Protein AF-A0A2R6AUK7-F1 (afdb_monomer_lite)

pLDDT: mean 77.87, std 13.25, range [40.09, 94.69]

Sequence (73 aa):
SALVVLPPVYYPASLLPKILVRISQLVPTVDASELIRGVLTGSAWQYSMWIILLIYTTTFYTLTAKKAKWRQD

Secondary structure (DSSP, 8-state):
----SS----S-GGGS-HHHHHHHTTSHHHHHHHHHHHHHHTPPP-HHHHHHHHHHHHHHHHHHHHHHHHHH-

Structure (mmCIF, N/CA/C/O backbone):
data_AF-A0A2R6AUK7-F1
#
_entry.id   AF-A0A2R6AUK7-F1
#
loop_
_atom_site.group_PDB
_atom_site.id
_atom_site.type_symbol
_atom_site.label_atom_id
_atom_site.label_alt_id
_atom_site.label_comp_id
_atom_site.label_asym_id
_atom_site.label_entity_id
_atom_site.label_seq_id
_atom_site.pdbx_PDB_ins_code
_atom_site.Cartn_x
_atom_site.Cartn_y
_atom_site.Cartn_z
_atom_site.occupancy
_atom_site.B_iso_or_equiv
_atom_site.auth_seq_id
_atom_site.auth_comp_id
_atom_site.auth_asym_id
_atom_site.auth_atom_id
_atom_site.pdbx_PDB_model_num
ATOM 1 N N . SER A 1 1 ? 4.162 -23.425 4.249 1.00 40.09 1 SER A N 1
ATOM 2 C CA . SER A 1 1 ? 3.158 -22.595 3.555 1.00 40.09 1 SER A CA 1
ATOM 3 C C . SER A 1 1 ? 3.255 -21.157 4.035 1.00 40.09 1 SER A C 1
ATOM 5 O O . SER A 1 1 ? 2.650 -20.823 5.038 1.00 40.09 1 SER A O 1
ATOM 7 N N . ALA A 1 2 ? 4.081 -20.331 3.387 1.00 51.00 2 ALA A N 1
ATOM 8 C CA . ALA A 1 2 ? 4.361 -18.950 3.812 1.00 51.00 2 ALA A CA 1
ATOM 9 C C . ALA A 1 2 ? 4.357 -17.969 2.620 1.00 51.00 2 ALA A C 1
ATOM 11 O O . ALA A 1 2 ? 5.149 -17.040 2.563 1.00 51.00 2 ALA A O 1
ATOM 12 N N . LEU A 1 3 ? 3.478 -18.200 1.638 1.00 46.25 3 LEU A N 1
ATOM 13 C CA . LEU A 1 3 ? 3.312 -17.341 0.454 1.00 46.25 3 LEU A CA 1
ATOM 14 C C . LEU A 1 3 ? 2.087 -16.414 0.564 1.00 46.25 3 LEU A C 1
ATOM 16 O O . LEU A 1 3 ? 1.608 -15.900 -0.436 1.00 46.25 3 LEU A O 1
ATOM 20 N N . VAL A 1 4 ? 1.580 -16.188 1.780 1.00 47.78 4 VAL A N 1
ATOM 21 C CA . VAL A 1 4 ? 0.478 -15.248 2.061 1.00 47.78 4 VAL A CA 1
ATOM 22 C C . VAL A 1 4 ? 1.017 -14.062 2.866 1.00 47.78 4 VAL A C 1
ATOM 24 O O . VAL A 1 4 ? 0.503 -13.727 3.924 1.00 47.78 4 VAL A O 1
ATOM 27 N N . VAL A 1 5 ? 2.141 -13.485 2.435 1.00 54.31 5 VAL A N 1
ATOM 28 C CA . VAL A 1 5 ? 2.728 -12.304 3.104 1.00 54.31 5 VAL A CA 1
ATOM 29 C C . VAL A 1 5 ? 2.478 -11.027 2.303 1.00 54.31 5 VAL A C 1
ATOM 31 O O . VAL A 1 5 ? 2.408 -9.948 2.881 1.00 54.31 5 VAL A O 1
ATOM 34 N N . LEU A 1 6 ? 2.239 -11.139 0.993 1.00 52.09 6 LEU A N 1
ATOM 35 C CA . LEU A 1 6 ? 1.759 -10.024 0.185 1.00 52.09 6 LEU A CA 1
ATOM 36 C C . LEU A 1 6 ? 0.275 -10.201 -0.141 1.00 52.09 6 LEU A C 1
ATOM 38 O O . LEU A 1 6 ? -0.114 -11.293 -0.567 1.00 52.09 6 LEU A O 1
ATOM 42 N N . PRO A 1 7 ? -0.558 -9.151 -0.001 1.00 54.44 7 PRO A N 1
ATOM 43 C CA . PRO A 1 7 ? -1.872 -9.165 -0.624 1.00 54.44 7 PRO A CA 1
ATOM 44 C C . PRO A 1 7 ? -1.649 -9.404 -2.125 1.00 54.44 7 PRO A C 1
ATOM 46 O O . PRO A 1 7 ? -0.804 -8.729 -2.718 1.00 54.44 7 PRO A O 1
ATOM 49 N N . PRO A 1 8 ? -2.320 -10.386 -2.748 1.00 56.25 8 PRO A N 1
ATOM 50 C CA . PRO A 1 8 ? -2.020 -10.757 -4.119 1.00 56.25 8 PRO A CA 1
ATOM 51 C C . PRO A 1 8 ? -2.562 -9.688 -5.072 1.00 56.25 8 PRO A C 1
ATOM 53 O O . PRO A 1 8 ? -3.657 -9.792 -5.622 1.00 56.25 8 PRO A O 1
ATOM 56 N N . VAL A 1 9 ? -1.780 -8.631 -5.275 1.00 64.12 9 VAL A N 1
ATOM 57 C CA . VAL A 1 9 ? -1.955 -7.704 -6.389 1.00 64.12 9 VAL A CA 1
ATOM 58 C C . VAL A 1 9 ? -1.386 -8.414 -7.615 1.00 64.12 9 VAL A C 1
ATOM 60 O O . VAL A 1 9 ? -0.213 -8.272 -7.950 1.00 64.12 9 VAL A O 1
ATOM 63 N N . TYR A 1 10 ? -2.221 -9.261 -8.224 1.00 61.03 10 TYR A N 1
ATOM 64 C CA . TYR A 1 10 ? -1.843 -10.174 -9.311 1.00 61.03 10 TYR A CA 1
ATOM 65 C C . TYR A 1 10 ? -1.304 -9.470 -10.565 1.00 61.03 10 TYR A C 1
ATOM 67 O O . TYR A 1 10 ? -0.584 -10.094 -11.339 1.00 61.03 10 TYR A O 1
ATOM 75 N N . TYR A 1 11 ? -1.624 -8.188 -10.765 1.00 67.81 11 TYR A N 1
ATOM 76 C CA . TYR A 1 11 ? -1.230 -7.434 -11.952 1.00 67.81 11 TYR A CA 1
ATOM 77 C C . TYR A 1 11 ? -0.524 -6.131 -11.570 1.00 67.81 11 TYR A C 1
ATOM 79 O O . TYR A 1 11 ? -1.036 -5.396 -10.723 1.00 67.81 11 TYR A O 1
ATOM 87 N N . PRO A 1 12 ? 0.631 -5.814 -12.184 1.00 69.06 12 PRO A N 1
ATOM 88 C CA . PRO A 1 12 ? 1.286 -4.532 -11.968 1.00 69.06 12 PRO A CA 1
ATOM 89 C C . PRO A 1 12 ? 0.400 -3.388 -12.469 1.00 69.06 12 PRO A C 1
ATOM 91 O O . PRO A 1 12 ? -0.255 -3.506 -13.511 1.00 69.06 12 PRO A O 1
ATOM 94 N N . ALA A 1 13 ? 0.423 -2.254 -11.761 1.00 73.25 13 ALA A N 1
ATOM 95 C CA . ALA A 1 13 ? -0.373 -1.083 -12.125 1.00 73.25 13 ALA A CA 1
ATOM 96 C C . ALA A 1 13 ? -0.044 -0.548 -13.534 1.00 73.25 13 ALA A C 1
ATOM 98 O O . ALA A 1 13 ? -0.871 0.107 -14.158 1.00 73.25 13 ALA A O 1
ATOM 99 N N . SER A 1 14 ? 1.131 -0.876 -14.080 1.00 74.06 14 SER A N 1
ATOM 100 C CA . SER A 1 14 ? 1.542 -0.518 -15.442 1.00 74.06 14 SER A CA 1
ATOM 101 C C . SER A 1 14 ? 0.640 -1.080 -16.548 1.00 74.06 14 SER A C 1
ATOM 103 O O . SER A 1 14 ? 0.611 -0.511 -17.637 1.00 74.06 14 SER A O 1
ATOM 105 N N . LEU A 1 15 ? -0.097 -2.166 -16.287 1.00 79.94 15 LEU A N 1
ATOM 106 C CA . LEU A 1 15 ? -1.026 -2.769 -17.253 1.00 79.94 15 LEU A CA 1
ATOM 107 C C . LEU A 1 15 ? -2.408 -2.105 -17.249 1.00 79.94 15 LEU A C 1
ATOM 109 O O . LEU A 1 15 ? -3.208 -2.347 -18.153 1.00 79.94 15 LEU A O 1
ATOM 113 N N . LEU A 1 16 ? -2.713 -1.291 -16.236 1.00 80.56 16 LEU A N 1
ATOM 114 C CA . LEU A 1 16 ? -4.019 -0.664 -16.099 1.00 80.56 16 LEU A CA 1
ATOM 115 C C . LEU A 1 16 ? -4.090 0.679 -16.846 1.00 80.56 16 LEU A C 1
ATOM 117 O O . LEU A 1 16 ? -3.116 1.436 -16.892 1.00 80.56 16 LEU A O 1
ATOM 121 N N . PRO A 1 17 ? -5.272 1.045 -17.377 1.00 84.75 17 PRO A N 1
ATOM 122 C CA . PRO A 1 17 ? -5.520 2.396 -17.862 1.00 84.75 17 PRO A CA 1
ATOM 123 C C . PRO A 1 17 ? -5.235 3.425 -16.760 1.00 84.75 17 PRO A C 1
ATOM 125 O O . PRO A 1 17 ? -5.579 3.201 -15.599 1.00 84.75 17 PRO A O 1
ATOM 128 N N . LYS A 1 18 ? -4.687 4.595 -17.119 1.00 83.44 18 LYS A N 1
ATOM 129 C CA . LYS A 1 18 ? -4.256 5.637 -16.158 1.00 83.44 18 LYS A CA 1
ATOM 130 C C . LYS A 1 18 ? -5.313 5.999 -15.101 1.00 83.44 18 LYS A C 1
ATOM 132 O O . LYS A 1 18 ? -4.960 6.323 -13.970 1.00 83.44 18 LYS A O 1
ATOM 137 N N . ILE A 1 19 ? -6.598 5.955 -15.463 1.00 86.31 19 ILE A N 1
ATOM 138 C CA . ILE A 1 19 ? -7.702 6.249 -14.541 1.00 86.31 19 ILE A CA 1
ATOM 139 C C . ILE A 1 19 ? -7.842 5.166 -13.462 1.00 86.31 19 ILE A C 1
ATOM 141 O O . ILE A 1 19 ? -7.967 5.481 -12.282 1.00 86.31 19 ILE A O 1
ATOM 145 N N . LEU A 1 20 ? -7.734 3.895 -13.853 1.00 83.69 20 LEU A N 1
ATOM 146 C CA . LEU A 1 20 ? -7.818 2.751 -12.952 1.00 83.69 20 LEU A CA 1
ATOM 147 C C . LEU A 1 20 ? -6.578 2.656 -12.067 1.00 83.69 20 LEU A C 1
ATOM 149 O O . LEU A 1 20 ? -6.707 2.285 -10.906 1.00 83.69 20 LEU A O 1
ATOM 153 N N . VAL A 1 21 ? -5.408 3.070 -12.567 1.00 82.56 21 VAL A N 1
ATOM 154 C CA . VAL A 1 21 ? -4.190 3.185 -11.750 1.00 82.56 21 VAL A CA 1
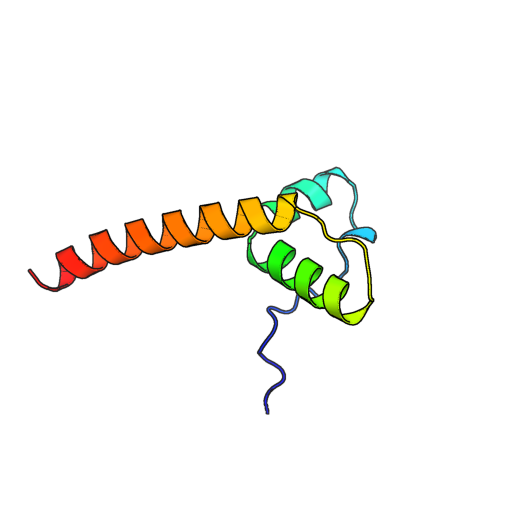ATOM 155 C C . VAL A 1 21 ? -4.425 4.116 -10.564 1.00 82.56 21 VAL A C 1
ATOM 157 O O . VAL A 1 21 ? -4.229 3.703 -9.424 1.00 82.56 21 VAL A O 1
ATOM 160 N N . ARG A 1 22 ? -4.936 5.331 -10.805 1.00 82.38 22 ARG A N 1
ATOM 161 C CA . ARG A 1 22 ? -5.225 6.292 -9.724 1.00 82.38 22 ARG A CA 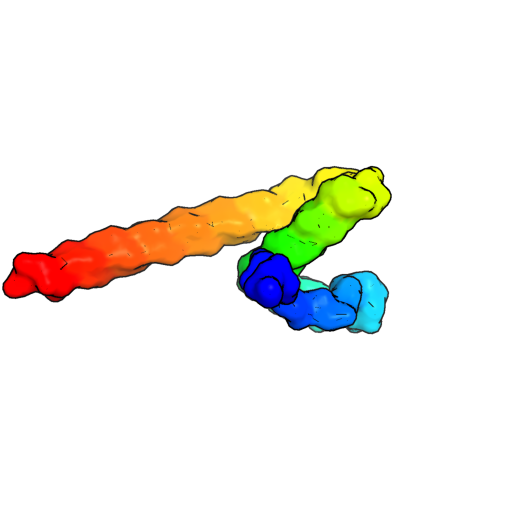1
ATOM 162 C C . ARG A 1 22 ? -6.243 5.763 -8.719 1.00 82.38 22 ARG A C 1
ATOM 164 O O . ARG A 1 22 ? -6.088 5.997 -7.529 1.00 82.38 22 ARG A O 1
ATOM 171 N N . ILE A 1 23 ? -7.269 5.053 -9.189 1.00 84.06 23 ILE A N 1
ATOM 172 C CA . ILE A 1 23 ? -8.274 4.445 -8.306 1.00 84.06 23 ILE A CA 1
ATOM 173 C C . ILE A 1 23 ? -7.642 3.322 -7.477 1.00 84.06 23 ILE A C 1
ATOM 175 O O . ILE A 1 23 ? -7.880 3.241 -6.277 1.00 84.06 23 ILE A O 1
ATOM 179 N N . SER A 1 24 ? -6.801 2.482 -8.085 1.00 80.38 24 SER A N 1
ATOM 180 C CA . SER A 1 24 ? -6.126 1.388 -7.380 1.00 80.38 24 SER A CA 1
ATOM 181 C C . SER A 1 24 ? -5.154 1.888 -6.305 1.00 80.38 24 SER A C 1
ATOM 183 O O . SER A 1 24 ? -5.080 1.289 -5.239 1.00 80.38 24 SER A O 1
ATOM 185 N N . GLN A 1 25 ? -4.504 3.034 -6.531 1.00 80.00 25 GLN A N 1
ATOM 186 C CA . GLN A 1 25 ? -3.635 3.716 -5.561 1.00 80.00 25 GLN A CA 1
ATOM 187 C C . GLN A 1 25 ? -4.387 4.295 -4.351 1.00 80.00 25 GLN A C 1
ATOM 189 O O . GLN A 1 25 ? -3.768 4.725 -3.388 1.00 80.00 25 GLN A O 1
ATOM 194 N N . LEU A 1 26 ? -5.725 4.303 -4.350 1.00 81.12 26 LEU A N 1
ATOM 195 C CA . LEU A 1 26 ? -6.477 4.615 -3.130 1.00 81.12 26 LEU A CA 1
ATOM 196 C C . LEU A 1 26 ? -6.414 3.475 -2.116 1.00 81.12 26 LEU A C 1
ATOM 198 O O . LEU A 1 26 ? -6.680 3.703 -0.938 1.00 81.12 26 LEU A O 1
ATOM 202 N N . VAL A 1 27 ? -6.111 2.252 -2.555 1.00 85.06 27 VAL A N 1
ATOM 203 C CA . VAL A 1 27 ? -6.092 1.077 -1.690 1.00 85.06 27 VAL A CA 1
ATOM 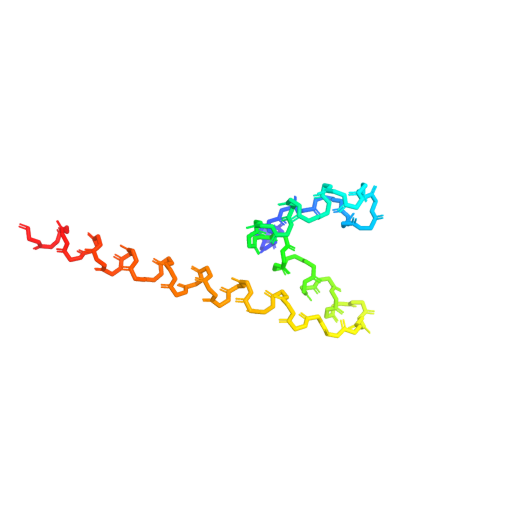204 C C . VAL A 1 27 ? -4.669 0.885 -1.153 1.00 85.06 27 VAL A C 1
ATOM 206 O O . VAL A 1 27 ? -3.760 0.601 -1.933 1.00 85.06 27 VAL A O 1
ATOM 209 N N . PRO A 1 28 ? -4.450 0.943 0.174 1.00 84.75 28 PRO A N 1
ATOM 210 C CA . PRO A 1 28 ? -3.102 0.925 0.749 1.00 84.75 28 PRO A CA 1
ATOM 211 C C . PRO A 1 28 ? -2.340 -0.376 0.451 1.00 84.75 28 PRO A C 1
ATOM 213 O O . PRO A 1 28 ? -1.114 -0.394 0.402 1.00 84.75 28 PRO A O 1
ATOM 216 N N . THR A 1 29 ? -3.048 -1.482 0.203 1.00 84.94 29 THR A N 1
ATOM 217 C CA . THR A 1 29 ? -2.435 -2.764 -0.174 1.00 84.94 29 THR A CA 1
ATOM 218 C C . THR A 1 29 ? -1.784 -2.735 -1.556 1.00 84.94 29 THR A C 1
ATOM 220 O O . THR A 1 29 ? -0.838 -3.489 -1.791 1.00 84.94 29 THR A O 1
ATOM 223 N N . VAL A 1 30 ? -2.273 -1.886 -2.469 1.00 84.56 30 VAL A N 1
ATOM 224 C CA . VAL A 1 30 ? -1.689 -1.706 -3.806 1.00 84.56 30 VAL A CA 1
ATOM 225 C C . VAL A 1 30 ? -0.353 -0.989 -3.686 1.00 84.56 30 VAL A C 1
ATOM 227 O O . VAL A 1 30 ? 0.652 -1.511 -4.164 1.00 84.56 30 VAL A O 1
ATOM 230 N N . ASP A 1 31 ? -0.318 0.122 -2.952 1.00 86.06 31 ASP A N 1
ATOM 231 C CA . ASP A 1 31 ? 0.912 0.878 -2.703 1.00 86.06 31 ASP A CA 1
ATOM 232 C C . ASP A 1 31 ? 1.953 0.049 -1.942 1.00 86.06 31 ASP A C 1
ATOM 234 O O . ASP A 1 31 ? 3.127 0.041 -2.308 1.00 86.06 31 ASP A O 1
ATOM 238 N N . ALA A 1 32 ? 1.533 -0.726 -0.936 1.00 85.75 32 ALA A N 1
ATOM 239 C CA . ALA A 1 32 ? 2.429 -1.642 -0.228 1.00 85.75 32 ALA A CA 1
ATOM 240 C C . ALA A 1 32 ? 3.040 -2.698 -1.169 1.00 85.75 32 ALA A C 1
ATOM 242 O O . ALA A 1 32 ? 4.233 -2.992 -1.088 1.00 85.75 32 ALA A O 1
ATOM 243 N N . SER A 1 33 ? 2.241 -3.246 -2.088 1.00 84.44 33 SER A N 1
ATOM 244 C CA . SER A 1 33 ? 2.710 -4.252 -3.049 1.00 84.44 33 SER A CA 1
ATOM 245 C C . SER A 1 33 ? 3.649 -3.662 -4.102 1.00 84.44 33 SER A C 1
ATOM 247 O O . SER A 1 33 ? 4.641 -4.301 -4.454 1.00 84.44 33 SER A O 1
ATOM 249 N N . GLU A 1 34 ? 3.363 -2.452 -4.592 1.00 82.38 34 GLU A N 1
ATOM 250 C CA . GLU A 1 34 ? 4.239 -1.718 -5.515 1.00 82.38 34 GLU A CA 1
ATOM 251 C C . GLU A 1 34 ? 5.570 -1.348 -4.852 1.00 82.38 34 GLU A C 1
ATOM 253 O O . GLU A 1 34 ? 6.618 -1.525 -5.468 1.00 82.38 34 GLU A O 1
ATOM 258 N N . LEU A 1 35 ? 5.564 -0.910 -3.588 1.00 85.00 35 LEU A N 1
ATOM 259 C CA . LEU A 1 35 ? 6.794 -0.608 -2.849 1.00 85.00 35 LEU A CA 1
ATOM 260 C C . LEU A 1 35 ? 7.667 -1.849 -2.658 1.00 85.00 35 LEU A C 1
ATOM 262 O O . LEU A 1 35 ? 8.866 -1.797 -2.925 1.00 85.00 35 LEU A O 1
ATOM 266 N N . ILE A 1 36 ? 7.079 -2.977 -2.247 1.00 84.81 36 ILE A N 1
ATOM 267 C CA . ILE A 1 36 ? 7.825 -4.234 -2.093 1.00 84.81 36 ILE A CA 1
ATOM 268 C C . ILE A 1 36 ? 8.389 -4.683 -3.442 1.00 84.81 36 ILE A C 1
ATOM 270 O O . ILE A 1 36 ? 9.567 -5.028 -3.532 1.00 84.81 36 ILE A O 1
ATOM 274 N N . ARG A 1 37 ? 7.582 -4.633 -4.507 1.00 79.94 37 ARG A N 1
ATOM 275 C CA . ARG A 1 37 ? 8.055 -4.916 -5.866 1.00 79.94 37 ARG A CA 1
ATOM 276 C C . ARG A 1 37 ? 9.203 -3.989 -6.252 1.00 79.94 37 ARG A C 1
ATOM 278 O O . ARG A 1 37 ? 10.208 -4.481 -6.747 1.00 79.94 37 ARG A O 1
ATOM 285 N N . GLY A 1 38 ? 9.087 -2.694 -5.977 1.00 81.94 38 GLY A N 1
ATOM 286 C CA . GLY A 1 38 ? 10.115 -1.713 -6.297 1.00 81.94 38 GLY A CA 1
ATOM 287 C C . GLY A 1 38 ? 11.437 -1.964 -5.575 1.00 81.94 38 GLY A C 1
ATOM 288 O O . GLY A 1 38 ? 12.496 -1.854 -6.194 1.00 81.94 38 GLY A O 1
ATOM 289 N N . VAL A 1 39 ? 11.386 -2.394 -4.310 1.00 82.75 39 VAL A N 1
ATOM 290 C CA . VAL A 1 39 ? 12.569 -2.842 -3.554 1.00 82.75 39 VAL A CA 1
ATOM 291 C C . VAL A 1 39 ? 13.202 -4.074 -4.206 1.00 82.75 39 VAL A C 1
ATOM 293 O O . VAL A 1 39 ? 14.419 -4.120 -4.365 1.00 82.75 39 VAL A O 1
ATOM 296 N N . LEU A 1 40 ? 12.394 -5.050 -4.628 1.00 83.12 40 LEU A N 1
ATOM 297 C CA . LEU A 1 40 ? 12.882 -6.281 -5.262 1.00 83.12 40 LEU A CA 1
ATOM 298 C C . LEU A 1 40 ? 13.457 -6.050 -6.668 1.00 83.12 40 LEU A C 1
ATOM 300 O O . LEU A 1 40 ? 14.381 -6.752 -7.069 1.00 83.12 40 LEU A O 1
ATOM 304 N N . THR A 1 41 ? 12.924 -5.085 -7.420 1.00 83.44 41 THR A N 1
ATOM 305 C CA . THR A 1 41 ? 13.356 -4.787 -8.796 1.00 83.44 41 THR A CA 1
ATOM 306 C C . THR A 1 41 ? 14.370 -3.645 -8.891 1.00 83.44 41 THR A C 1
ATOM 308 O O . THR A 1 41 ? 14.783 -3.302 -9.995 1.00 83.44 41 THR A O 1
ATOM 311 N N . GLY A 1 42 ? 14.748 -3.020 -7.770 1.00 77.75 42 GLY A N 1
ATOM 312 C CA . GLY A 1 42 ? 15.669 -1.877 -7.744 1.00 77.75 42 GLY A CA 1
ATOM 313 C C . GLY A 1 42 ? 15.113 -0.610 -8.408 1.00 77.75 42 GLY A C 1
ATOM 314 O O . GLY A 1 42 ? 15.876 0.179 -8.964 1.00 77.75 42 GLY A O 1
ATOM 315 N N . SER A 1 43 ? 13.790 -0.416 -8.402 1.00 77.12 43 SER A N 1
ATOM 316 C CA . SER A 1 43 ? 13.166 0.753 -9.033 1.00 77.12 43 SER A CA 1
ATOM 317 C C . SER A 1 43 ? 13.273 2.007 -8.161 1.00 77.12 43 SER A C 1
ATOM 319 O O . SER A 1 43 ? 13.398 1.928 -6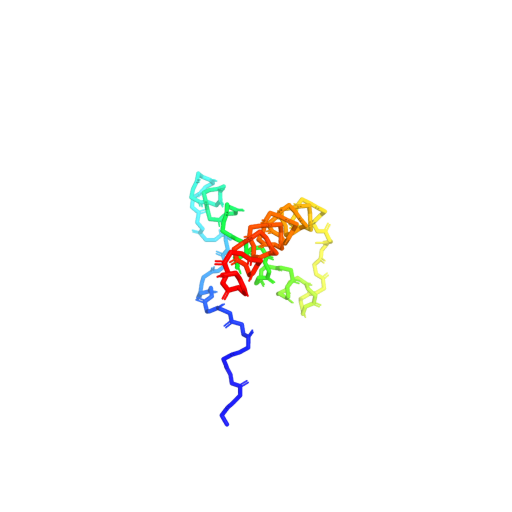.940 1.00 77.12 43 SER A O 1
ATOM 321 N N . ALA A 1 44 ? 13.147 3.183 -8.783 1.00 70.25 44 ALA A N 1
ATOM 322 C CA . ALA A 1 44 ? 13.139 4.462 -8.078 1.00 70.25 44 ALA A CA 1
ATOM 323 C C . ALA A 1 44 ? 12.049 4.529 -6.989 1.00 70.25 44 ALA A C 1
ATOM 325 O O . ALA A 1 44 ? 10.927 4.052 -7.175 1.00 70.25 44 ALA A O 1
ATOM 326 N N . TRP A 1 45 ? 12.387 5.159 -5.863 1.00 69.75 45 TRP A N 1
ATOM 327 C CA . TRP A 1 45 ? 11.500 5.324 -4.714 1.00 69.75 45 TRP A CA 1
ATOM 328 C C . TRP A 1 45 ? 10.374 6.313 -5.034 1.00 69.75 45 TRP A C 1
ATOM 330 O O . TRP A 1 45 ? 10.629 7.456 -5.411 1.00 69.75 45 TRP A O 1
ATOM 340 N N . GLN A 1 46 ? 9.120 5.894 -4.849 1.00 78.00 46 GLN A N 1
ATOM 341 C CA . GLN A 1 46 ? 7.950 6.756 -5.037 1.00 78.00 46 GLN A CA 1
ATOM 342 C C . GLN A 1 46 ? 7.437 7.263 -3.685 1.00 78.00 46 GLN A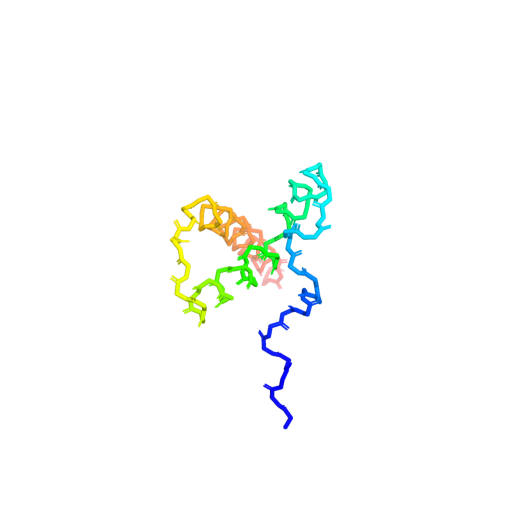 C 1
ATOM 344 O O . GLN A 1 46 ? 6.721 6.569 -2.965 1.00 78.00 46 GLN A O 1
ATOM 349 N N . TYR A 1 47 ? 7.799 8.503 -3.338 1.00 80.44 47 TYR A N 1
ATOM 350 C CA . TYR A 1 47 ? 7.440 9.142 -2.062 1.00 80.44 47 TYR A CA 1
ATOM 351 C C . TYR A 1 47 ? 5.925 9.243 -1.818 1.00 80.44 47 TYR A C 1
ATOM 353 O O . TYR A 1 47 ? 5.483 9.200 -0.673 1.00 80.44 47 TYR A O 1
ATOM 361 N N . SER A 1 48 ? 5.115 9.335 -2.877 1.00 81.38 48 SER A N 1
ATOM 362 C CA . SER A 1 48 ? 3.652 9.411 -2.776 1.00 81.38 48 SER A CA 1
ATOM 363 C C . SER A 1 48 ? 3.028 8.173 -2.125 1.00 81.38 48 SER A C 1
ATOM 365 O O . SER A 1 48 ? 2.115 8.317 -1.316 1.00 81.38 48 SER A O 1
ATOM 367 N N . MET A 1 49 ? 3.550 6.975 -2.413 1.00 83.69 49 MET A N 1
ATOM 368 C CA . MET A 1 49 ? 3.055 5.711 -1.844 1.00 83.69 49 MET A CA 1
ATOM 369 C C . MET A 1 49 ? 3.270 5.656 -0.325 1.00 83.69 49 MET A C 1
ATOM 371 O O . MET A 1 49 ? 2.394 5.238 0.428 1.00 83.69 49 MET A O 1
ATOM 375 N N . TRP A 1 50 ? 4.415 6.158 0.149 1.00 85.94 50 TRP A N 1
ATOM 376 C CA . TRP A 1 50 ? 4.721 6.240 1.579 1.00 85.94 50 TRP A CA 1
ATOM 377 C C . TRP A 1 50 ? 3.787 7.194 2.328 1.00 85.94 50 TRP A C 1
ATOM 379 O O . TRP A 1 50 ? 3.346 6.884 3.434 1.00 85.94 50 TRP A O 1
ATOM 389 N N . ILE A 1 51 ? 3.450 8.334 1.718 1.00 88.75 51 ILE A N 1
ATOM 390 C CA . ILE A 1 51 ? 2.523 9.309 2.306 1.00 88.75 51 ILE A CA 1
ATOM 391 C C . ILE A 1 51 ? 1.130 8.689 2.472 1.00 88.75 51 ILE A C 1
ATOM 393 O O . ILE A 1 51 ? 0.536 8.802 3.545 1.00 88.75 51 ILE A O 1
ATOM 397 N N . ILE A 1 52 ? 0.629 7.990 1.448 1.00 86.94 52 ILE A N 1
ATOM 398 C CA . ILE A 1 52 ? -0.680 7.321 1.496 1.00 86.94 52 ILE A CA 1
ATOM 399 C C . ILE A 1 52 ? -0.700 6.263 2.607 1.00 86.94 52 ILE A C 1
ATOM 401 O O . ILE A 1 52 ? -1.622 6.251 3.428 1.00 86.94 52 ILE A O 1
ATOM 405 N N . LEU A 1 53 ? 0.344 5.434 2.710 1.00 89.19 53 LEU A N 1
ATOM 406 C CA . LEU A 1 53 ? 0.457 4.432 3.773 1.00 89.19 53 LEU A CA 1
ATOM 407 C C . LEU A 1 53 ? 0.480 5.052 5.177 1.00 89.19 53 LEU A C 1
ATOM 409 O O . LEU A 1 53 ? -0.178 4.531 6.081 1.00 89.19 53 LEU A O 1
ATOM 413 N N . LEU A 1 54 ? 1.179 6.173 5.375 1.00 92.25 54 LEU A N 1
ATOM 414 C CA . LEU A 1 54 ? 1.198 6.881 6.661 1.00 92.25 54 LEU A CA 1
ATOM 415 C C . LEU A 1 54 ? -0.181 7.441 7.034 1.00 92.25 54 LEU A C 1
ATOM 417 O O . LEU A 1 54 ? -0.615 7.295 8.181 1.00 92.25 54 LEU A O 1
ATOM 421 N N . ILE A 1 55 ? -0.903 8.029 6.077 1.00 92.62 55 ILE A N 1
ATOM 422 C CA . ILE A 1 55 ? -2.264 8.546 6.297 1.00 92.62 55 ILE A CA 1
ATOM 423 C C . ILE A 1 55 ? -3.214 7.405 6.679 1.00 92.62 55 ILE A C 1
ATOM 425 O O . ILE A 1 55 ? -3.976 7.520 7.642 1.00 92.62 55 ILE A O 1
ATOM 429 N N . TYR A 1 56 ? -3.140 6.276 5.972 1.00 91.56 56 TYR A N 1
ATOM 430 C CA . TYR A 1 56 ? -3.948 5.101 6.291 1.00 91.56 56 TYR A CA 1
ATOM 431 C C . TYR A 1 56 ? -3.615 4.532 7.666 1.00 91.56 56 TYR A C 1
ATOM 433 O O . TYR A 1 56 ? -4.522 4.256 8.449 1.00 91.56 56 TYR A O 1
ATOM 441 N N . THR A 1 57 ? -2.329 4.397 7.985 1.00 91.69 57 THR A N 1
ATOM 442 C CA . THR A 1 57 ? -1.875 3.836 9.263 1.00 91.69 57 THR A CA 1
ATOM 443 C C . THR A 1 57 ? -2.331 4.700 10.433 1.00 91.69 57 THR A C 1
ATOM 445 O O . THR A 1 57 ? -2.894 4.186 11.396 1.00 91.69 57 THR A O 1
ATOM 448 N N . THR A 1 58 ? -2.156 6.018 10.342 1.00 94.69 58 THR A N 1
ATOM 449 C CA . THR A 1 58 ? -2.589 6.961 11.387 1.00 94.69 58 THR A CA 1
ATOM 450 C C . THR A 1 58 ? -4.111 6.983 11.542 1.00 94.69 58 THR A C 1
ATOM 452 O O . THR A 1 58 ? -4.624 6.922 12.663 1.00 94.69 58 THR A O 1
ATOM 455 N N . THR A 1 59 ? -4.856 6.982 10.437 1.00 93.56 59 THR A N 1
ATOM 456 C CA . THR A 1 59 ? -6.325 6.909 10.462 1.00 93.56 59 THR A CA 1
ATOM 457 C C . THR A 1 59 ? -6.804 5.600 11.088 1.00 93.56 59 THR A C 1
ATOM 459 O O . THR A 1 59 ? -7.634 5.605 11.996 1.00 93.56 59 THR A O 1
ATOM 462 N N . PHE A 1 60 ? -6.244 4.465 10.672 1.00 91.88 60 PHE A N 1
ATOM 463 C CA . PHE A 1 60 ? -6.612 3.163 11.218 1.00 91.88 60 PHE A CA 1
ATOM 464 C C . PHE A 1 60 ? -6.238 3.037 12.698 1.00 91.88 60 PHE A C 1
ATOM 466 O O . PHE A 1 60 ? -7.042 2.555 13.496 1.00 91.88 60 PHE A O 1
ATOM 473 N N . TYR A 1 61 ? -5.061 3.530 13.088 1.00 93.25 61 TYR A N 1
ATOM 474 C CA . TYR A 1 61 ? -4.618 3.562 14.479 1.00 93.25 61 TYR A CA 1
ATOM 475 C C . TYR A 1 61 ? -5.567 4.389 15.351 1.00 93.25 61 TYR A C 1
ATOM 477 O O . TYR A 1 61 ? -6.023 3.908 16.385 1.00 93.25 61 TYR A O 1
ATOM 485 N N . THR A 1 62 ? -5.929 5.601 14.922 1.00 93.31 62 THR A N 1
ATOM 486 C CA . THR A 1 62 ? -6.835 6.470 15.693 1.00 93.31 62 THR A CA 1
ATOM 487 C C . THR A 1 62 ? -8.239 5.880 15.815 1.00 93.31 62 THR A C 1
ATOM 489 O O . THR A 1 62 ? -8.822 5.913 16.901 1.00 93.31 62 THR A O 1
ATOM 492 N N . LEU A 1 63 ? -8.780 5.295 14.741 1.00 91.50 63 LEU A N 1
ATOM 493 C CA . LEU A 1 63 ? -10.070 4.602 14.769 1.00 91.50 63 LEU A CA 1
ATOM 494 C C . LEU A 1 63 ? -10.037 3.382 15.694 1.00 91.50 63 LEU A C 1
ATOM 496 O O . LEU A 1 63 ? -10.967 3.180 16.478 1.00 91.50 63 LEU A O 1
ATOM 500 N N . THR A 1 64 ? -8.959 2.602 15.630 1.00 91.00 64 THR A N 1
ATOM 501 C CA . THR A 1 64 ? -8.770 1.409 16.461 1.00 91.00 64 THR A CA 1
ATOM 502 C C . THR A 1 64 ? -8.618 1.787 17.926 1.00 91.00 64 THR A C 1
ATOM 504 O O . THR A 1 64 ? -9.319 1.226 18.757 1.00 91.00 64 THR A O 1
ATOM 507 N N . ALA A 1 65 ? -7.786 2.776 18.254 1.00 89.75 65 ALA A N 1
ATOM 508 C CA . ALA A 1 65 ? -7.599 3.254 19.621 1.00 89.75 65 ALA A CA 1
ATOM 509 C C . ALA A 1 65 ? -8.910 3.779 20.222 1.00 89.75 65 ALA A C 1
ATOM 511 O O . ALA A 1 65 ? -9.254 3.441 21.355 1.00 89.75 65 ALA A O 1
ATOM 512 N N . LYS A 1 66 ? -9.688 4.547 19.443 1.00 87.56 66 LYS A N 1
ATOM 513 C CA . LYS A 1 66 ? -11.018 5.000 19.866 1.00 87.56 66 LYS A CA 1
ATOM 514 C C . LYS A 1 66 ? -11.936 3.810 20.135 1.00 87.56 66 LYS A C 1
ATOM 516 O O . LYS A 1 66 ? -12.456 3.707 21.238 1.00 87.56 66 LYS A O 1
ATOM 521 N N . LYS A 1 67 ? -12.120 2.898 19.173 1.00 80.12 67 LYS A N 1
ATOM 522 C CA . LYS A 1 67 ? -13.009 1.730 19.334 1.00 80.12 67 LYS A CA 1
ATOM 523 C C . LYS A 1 67 ? -12.555 0.745 20.413 1.00 80.12 67 LYS A C 1
ATOM 525 O O . LYS A 1 67 ? -13.406 0.145 21.055 1.00 80.12 67 LYS A O 1
ATOM 530 N N . ALA A 1 68 ? -11.252 0.575 20.612 1.00 78.44 68 ALA A N 1
ATOM 531 C CA . ALA A 1 68 ? -10.706 -0.285 21.657 1.00 78.44 68 ALA A CA 1
ATOM 532 C C . ALA A 1 68 ? -11.082 0.234 23.048 1.00 78.44 68 ALA A C 1
ATOM 534 O O . ALA A 1 68 ? -11.471 -0.562 23.897 1.00 78.44 68 ALA A O 1
ATOM 535 N N . LYS A 1 69 ? -11.058 1.559 23.240 1.00 72.75 69 LYS A N 1
ATOM 536 C CA . LYS A 1 69 ? -11.521 2.196 24.475 1.00 72.75 69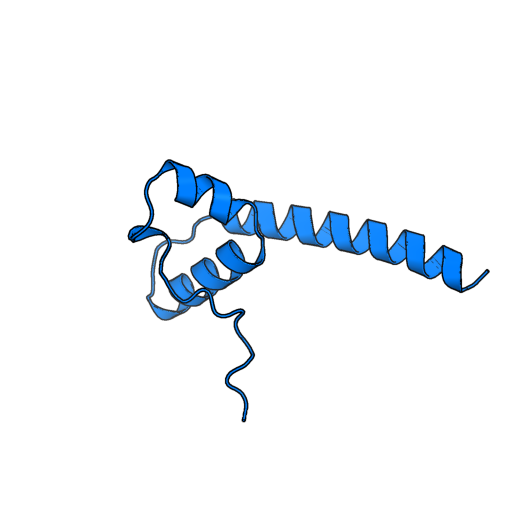 LYS A CA 1
ATOM 537 C C . LYS A 1 69 ? -13.004 1.911 24.743 1.00 72.75 69 LYS A C 1
ATOM 539 O O . LYS A 1 69 ? -13.333 1.438 25.816 1.00 72.75 69 LYS A O 1
ATOM 544 N N . TRP A 1 70 ? -13.866 2.061 23.731 1.00 60.81 70 TRP A N 1
ATOM 545 C CA . TRP A 1 70 ? -15.306 1.750 23.830 1.00 60.81 70 TRP A CA 1
ATOM 546 C C . TRP A 1 70 ? -15.633 0.272 24.098 1.00 60.81 70 TRP A C 1
ATOM 548 O O . TRP A 1 70 ? -16.797 -0.056 24.283 1.00 60.81 70 TRP A O 1
ATOM 558 N N . ARG A 1 71 ? -14.650 -0.634 24.037 1.00 61.00 71 ARG A N 1
ATOM 559 C CA . ARG A 1 71 ? -14.836 -2.062 24.339 1.00 61.00 71 ARG A CA 1
ATOM 560 C C . ARG A 1 71 ? -14.416 -2.423 25.767 1.00 61.00 71 ARG A C 1
ATOM 562 O O . ARG A 1 71 ? -14.720 -3.523 26.216 1.00 61.00 71 ARG A O 1
ATOM 569 N N . GLN A 1 72 ? -13.636 -1.562 26.416 1.00 58.66 72 GLN A N 1
ATOM 570 C CA . GLN A 1 72 ? -13.149 -1.769 27.781 1.00 58.66 72 GLN A CA 1
ATOM 571 C C . GLN A 1 72 ? -14.059 -1.126 28.838 1.00 58.66 72 GLN A C 1
ATOM 573 O O . GLN A 1 72 ? -13.923 -1.475 30.007 1.00 58.66 72 GLN A O 1
ATOM 578 N N . ASP A 1 73 ? -14.974 -0.252 28.409 1.00 49.44 73 ASP A N 1
ATOM 579 C CA . ASP A 1 73 ? -16.094 0.290 29.187 1.00 49.44 73 ASP A CA 1
ATOM 580 C C . ASP A 1 73 ? -17.376 -0.521 28.909 1.00 49.44 73 ASP A C 1
ATOM 582 O O . ASP A 1 73 ? -18.176 -0.711 29.853 1.00 49.44 73 ASP A O 1
#

Radius of gyration: 15.34 Å; chains: 1; bounding box: 32×32×47 Å

Foldseek 3Di:
DPPPPADCPVDQLVVDDPVVSVVQLLDLSNLVVVQVVCVVVVHDDDVVSVVSNVVVVVVVVVVCVVVVVVVVD

Organism: NCBI:txid1978157